Protein AF-A0A962YSL3-F1 (afdb_monomer_lite)

Secondary structure (DSSP, 8-state):
--------SS-HHHHHHHHTS-HHHHHHHHHHHHHHT--SGGGSTTTGGGHHHHHHIIIIIHHHHS--

pLDDT: mean 85.3, std 11.76, range [39.38, 95.69]

Radius of gyration: 12.09 Å; chains: 1; bounding box: 24×16×31 Å

Foldseek 3Di:
DDDQDAQFQDDVVVLCVVVVHDPVVLSVVCVVCLVVVNCPSCVPPRRVVCVVVSVVCNPPPCCVVPPD

Structure (mmCIF, N/CA/C/O backbone):
data_AF-A0A962YSL3-F1
#
_entry.id   AF-A0A962YSL3-F1
#
loop_
_atom_site.group_PDB
_atom_site.id
_atom_site.type_symbol
_atom_site.label_atom_id
_atom_site.label_alt_id
_atom_site.label_comp_id
_atom_site.label_asym_id
_atom_site.label_entity_id
_atom_site.label_seq_id
_atom_site.pdbx_PDB_ins_code
_atom_site.Cartn_x
_atom_site.Cartn_y
_atom_site.Cartn_z
_atom_site.occupancy
_atom_site.B_iso_or_equiv
_atom_site.auth_seq_id
_atom_site.auth_comp_id
_atom_site.auth_asym_id
_atom_site.auth_atom_id
_atom_site.pdbx_PDB_model_num
ATOM 1 N N . MET A 1 1 ? 12.540 -2.212 16.962 1.00 39.38 1 MET A N 1
ATOM 2 C CA . MET A 1 1 ? 12.877 -2.689 15.605 1.00 39.38 1 MET A CA 1
ATOM 3 C C . MET A 1 1 ? 11.586 -3.185 14.976 1.00 39.38 1 MET A C 1
ATOM 5 O O . MET A 1 1 ? 11.044 -4.162 15.472 1.00 39.38 1 MET A O 1
ATOM 9 N N . VAL A 1 2 ? 11.030 -2.468 13.998 1.00 49.62 2 VAL A N 1
ATOM 10 C CA . VAL A 1 2 ? 9.793 -2.887 13.315 1.00 49.62 2 VAL A CA 1
ATOM 11 C C . VAL A 1 2 ? 10.212 -3.680 12.081 1.00 49.62 2 VAL A C 1
ATOM 13 O O . VAL A 1 2 ? 10.943 -3.163 11.237 1.00 49.62 2 VAL A O 1
ATOM 16 N N . VAL A 1 3 ? 9.834 -4.955 12.017 1.00 47.03 3 VAL A N 1
ATOM 17 C CA . VAL A 1 3 ? 10.135 -5.823 10.873 1.00 47.03 3 VAL A CA 1
ATOM 18 C C . VAL A 1 3 ? 9.007 -5.665 9.858 1.00 47.03 3 VAL A C 1
ATOM 20 O O . VAL A 1 3 ? 7.868 -6.034 10.129 1.00 47.03 3 VAL A O 1
ATOM 23 N N . HIS A 1 4 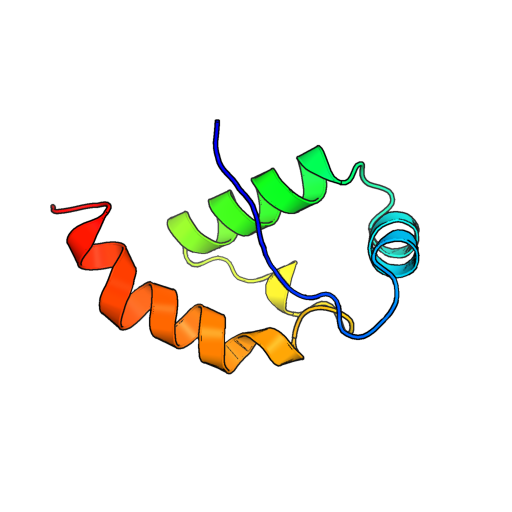? 9.324 -5.098 8.696 1.00 54.91 4 HIS A N 1
ATOM 24 C CA . HIS A 1 4 ? 8.378 -4.901 7.599 1.00 54.91 4 HIS A CA 1
ATOM 25 C C . HIS A 1 4 ? 8.539 -6.045 6.590 1.00 54.91 4 HIS A C 1
ATOM 27 O O . HIS A 1 4 ? 9.300 -5.933 5.631 1.00 54.91 4 HIS A O 1
ATOM 33 N N . CYS A 1 5 ? 7.860 -7.169 6.819 1.00 60.12 5 CYS A N 1
ATOM 34 C CA . CYS A 1 5 ? 7.828 -8.279 5.865 1.00 60.12 5 CYS A CA 1
ATOM 35 C C . CYS A 1 5 ? 6.581 -8.167 4.990 1.00 60.12 5 CYS A C 1
ATOM 37 O O . CYS A 1 5 ? 5.513 -8.640 5.362 1.00 60.12 5 CYS A O 1
ATOM 39 N N . LEU A 1 6 ? 6.723 -7.541 3.823 1.00 65.62 6 LEU A N 1
ATOM 40 C CA . LEU A 1 6 ? 5.698 -7.538 2.785 1.00 65.62 6 LEU A CA 1
ATOM 41 C C . LEU A 1 6 ? 6.326 -7.989 1.477 1.00 65.62 6 LEU A C 1
ATOM 43 O O . LEU A 1 6 ? 7.323 -7.423 1.025 1.00 65.62 6 LEU A O 1
ATOM 47 N N . GLY A 1 7 ? 5.750 -9.042 0.902 1.00 73.12 7 GLY A N 1
ATOM 48 C CA . GLY A 1 7 ? 6.205 -9.601 -0.360 1.00 73.12 7 GLY A CA 1
ATOM 49 C C . GLY A 1 7 ? 5.989 -8.592 -1.477 1.00 73.12 7 GLY A C 1
ATOM 50 O O . GLY A 1 7 ? 4.886 -8.087 -1.676 1.00 73.12 7 GLY A O 1
ATOM 51 N N . VAL A 1 8 ? 7.049 -8.274 -2.210 1.00 81.06 8 VAL A N 1
ATOM 52 C CA . VAL A 1 8 ? 6.921 -7.579 -3.491 1.00 81.06 8 VAL A CA 1
ATOM 53 C C . VAL A 1 8 ? 6.636 -8.644 -4.548 1.00 81.06 8 VAL A C 1
ATOM 55 O O . VAL A 1 8 ? 7.203 -9.730 -4.491 1.00 81.06 8 VAL A O 1
ATOM 58 N N . ARG A 1 9 ? 5.772 -8.349 -5.530 1.00 84.75 9 ARG A N 1
ATOM 59 C CA . ARG A 1 9 ? 5.360 -9.329 -6.561 1.00 84.75 9 ARG A CA 1
ATOM 60 C C . ARG A 1 9 ? 6.537 -9.905 -7.364 1.00 84.75 9 ARG A C 1
ATOM 62 O O . ARG A 1 9 ? 6.433 -10.977 -7.951 1.00 84.75 9 ARG A O 1
ATOM 69 N N . SER A 1 10 ? 7.627 -9.151 -7.438 1.00 87.88 10 SER A N 1
ATOM 70 C CA . SER A 1 10 ? 8.858 -9.506 -8.138 1.00 87.88 10 SER A CA 1
ATOM 71 C C . SER A 1 10 ? 10.064 -9.152 -7.260 1.00 87.88 10 SER A C 1
ATOM 73 O O . SER A 1 10 ? 10.088 -9.473 -6.080 1.00 87.88 10 SER A O 1
ATOM 75 N N . GLU A 1 11 ? 11.048 -8.441 -7.802 1.00 88.81 11 GLU A N 1
ATOM 76 C CA . GLU A 1 11 ? 12.208 -7.952 -7.059 1.00 88.81 11 GLU A CA 1
ATOM 77 C C . GLU A 1 11 ? 11.889 -6.652 -6.294 1.00 88.81 11 GLU A C 1
ATOM 79 O O . GLU A 1 11 ? 11.260 -5.747 -6.865 1.00 88.81 11 GLU A O 1
ATOM 84 N N . PRO A 1 12 ? 12.332 -6.511 -5.032 1.00 87.44 12 PRO A N 1
ATOM 85 C CA . PRO A 1 12 ? 12.126 -5.297 -4.243 1.00 87.44 12 PRO A CA 1
ATOM 86 C C . PRO A 1 12 ? 12.795 -4.061 -4.867 1.00 87.44 12 PRO A C 1
ATOM 88 O O . PRO A 1 12 ? 12.271 -2.951 -4.760 1.00 87.44 12 PRO A O 1
ATOM 91 N N . GLU A 1 13 ? 13.898 -4.222 -5.596 1.00 92.06 13 GLU A N 1
ATOM 92 C CA . GLU A 1 13 ? 14.601 -3.150 -6.305 1.00 92.06 13 GLU A CA 1
ATOM 93 C C . GLU A 1 13 ? 13.707 -2.451 -7.335 1.00 92.06 13 GLU A C 1
ATOM 95 O O . GLU A 1 13 ? 13.808 -1.235 -7.510 1.00 92.06 13 GLU A O 1
ATOM 100 N N . LYS A 1 14 ? 12.786 -3.180 -7.982 1.00 93.31 14 LYS A N 1
ATOM 101 C CA . LYS A 1 14 ? 11.834 -2.594 -8.942 1.00 93.31 14 LYS A CA 1
ATOM 102 C C . LYS A 1 14 ? 10.864 -1.644 -8.248 1.00 93.31 14 LYS A C 1
ATOM 104 O O . LYS A 1 14 ? 10.612 -0.553 -8.755 1.00 93.31 14 LYS A O 1
ATOM 109 N N . LEU A 1 15 ? 10.391 -2.012 -7.056 1.00 92.44 15 LEU A N 1
ATOM 110 C CA . LEU A 1 15 ? 9.571 -1.133 -6.224 1.00 92.44 15 LEU A CA 1
ATOM 111 C C . LEU A 1 15 ? 10.372 0.095 -5.777 1.00 92.44 15 LEU A C 1
ATOM 113 O O . LEU A 1 15 ? 9.903 1.218 -5.935 1.00 92.44 15 LEU A O 1
ATOM 117 N N . ARG A 1 16 ? 11.610 -0.104 -5.305 1.00 93.06 16 ARG A N 1
ATOM 118 C CA . ARG A 1 16 ? 12.517 0.988 -4.911 1.00 93.06 16 ARG A CA 1
ATOM 119 C C . ARG A 1 16 ? 12.705 2.011 -6.029 1.00 93.06 16 ARG A C 1
ATOM 121 O O . ARG A 1 16 ? 12.583 3.214 -5.803 1.00 93.06 16 ARG A O 1
ATOM 128 N N . ASN A 1 17 ? 12.989 1.522 -7.234 1.00 93.88 17 ASN A N 1
ATOM 129 C CA . ASN A 1 17 ? 13.244 2.350 -8.407 1.00 93.88 17 ASN A CA 1
ATOM 130 C C . ASN A 1 17 ? 11.975 3.064 -8.892 1.00 93.88 17 ASN A C 1
ATOM 132 O O . ASN A 1 17 ? 12.051 4.242 -9.236 1.00 93.88 17 ASN A O 1
ATOM 136 N N . SER A 1 18 ? 10.820 2.390 -8.867 1.00 94.38 18 SER A N 1
ATOM 137 C CA . SER A 1 18 ? 9.528 2.991 -9.227 1.00 94.38 18 SER A CA 1
ATOM 138 C C . SER A 1 18 ? 9.137 4.117 -8.264 1.00 94.38 18 SER A C 1
ATOM 140 O O . SER A 1 18 ? 8.813 5.228 -8.684 1.00 94.38 18 SER A O 1
ATOM 142 N N . CYS A 1 19 ? 9.250 3.869 -6.956 1.00 92.75 19 CYS A N 1
ATOM 143 C CA . CYS A 1 19 ? 8.892 4.840 -5.924 1.00 92.75 19 CYS A CA 1
ATOM 144 C C . CYS A 1 19 ? 9.932 5.954 -5.746 1.00 92.75 19 CYS A C 1
ATOM 146 O O . CYS A 1 19 ? 9.618 6.975 -5.140 1.00 92.75 19 CYS A O 1
ATOM 148 N N . LYS A 1 20 ? 11.164 5.770 -6.246 1.00 95.69 20 LYS A N 1
ATOM 149 C CA . LYS A 1 20 ? 12.313 6.670 -6.023 1.00 95.69 20 LYS A CA 1
ATOM 150 C C . LYS A 1 20 ? 12.563 6.950 -4.532 1.00 95.69 20 LYS A C 1
ATOM 152 O O . LYS A 1 20 ? 12.901 8.064 -4.142 1.00 95.69 20 LYS A O 1
ATOM 157 N N . MET A 1 21 ? 12.389 5.927 -3.699 1.00 93.19 21 MET A N 1
ATOM 158 C CA . MET A 1 21 ? 12.499 5.988 -2.236 1.00 93.19 21 MET A CA 1
ATOM 159 C C . MET A 1 21 ? 13.473 4.924 -1.732 1.00 93.19 21 MET A C 1
ATOM 161 O O . MET A 1 21 ? 13.710 3.932 -2.416 1.00 93.19 21 MET A O 1
ATOM 165 N N . SER A 1 22 ? 14.028 5.092 -0.529 1.00 92.88 22 SER A N 1
ATOM 166 C CA . SER A 1 22 ? 14.752 3.999 0.132 1.00 92.88 22 SER A CA 1
ATOM 167 C C . SER A 1 22 ? 13.773 2.908 0.589 1.00 92.88 22 SER A C 1
ATOM 169 O O . SER A 1 22 ? 12.577 3.159 0.756 1.00 92.88 22 SER A O 1
ATOM 171 N N . PHE A 1 23 ? 14.272 1.692 0.827 1.00 90.06 23 PHE A N 1
ATOM 172 C CA . PHE A 1 23 ? 13.445 0.613 1.382 1.00 90.06 2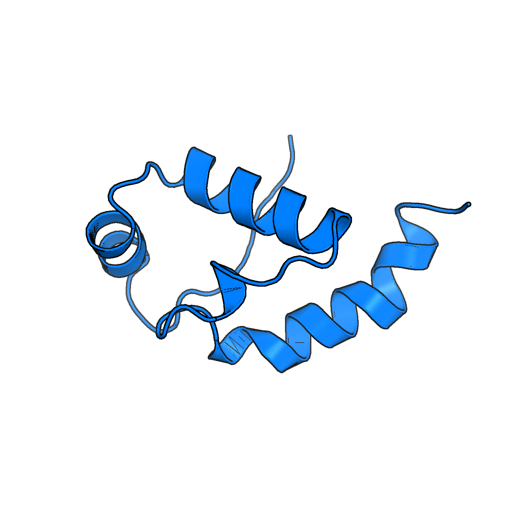3 PHE A CA 1
ATOM 173 C C . PHE A 1 23 ? 12.853 0.973 2.746 1.00 90.06 23 PHE A C 1
ATOM 175 O O . PHE A 1 23 ? 11.700 0.655 3.019 1.00 90.06 23 PHE A O 1
ATOM 182 N N . GLU A 1 24 ? 13.620 1.678 3.575 1.00 89.94 24 GLU A N 1
ATOM 183 C CA . GLU A 1 24 ? 13.162 2.158 4.876 1.00 89.94 24 GLU A CA 1
ATOM 184 C C . GLU A 1 24 ? 12.008 3.156 4.731 1.00 89.94 24 GLU A C 1
ATOM 186 O O . GLU A 1 24 ? 10.982 3.016 5.392 1.00 89.94 24 GLU A O 1
ATOM 191 N N . THR A 1 25 ? 12.125 4.121 3.813 1.00 93.00 25 THR A N 1
ATOM 192 C CA . THR A 1 25 ? 11.045 5.075 3.531 1.00 93.00 25 THR A CA 1
ATOM 193 C C . THR A 1 25 ? 9.792 4.365 3.021 1.00 93.00 25 THR A C 1
ATOM 195 O O . THR A 1 25 ? 8.693 4.700 3.458 1.00 93.00 25 THR A O 1
ATOM 198 N N . ILE A 1 26 ? 9.939 3.362 2.149 1.00 92.50 26 ILE A N 1
ATOM 199 C CA . ILE A 1 26 ? 8.816 2.545 1.665 1.00 92.50 26 ILE A CA 1
ATOM 200 C C . ILE A 1 26 ? 8.141 1.813 2.830 1.00 92.50 26 ILE A C 1
ATOM 202 O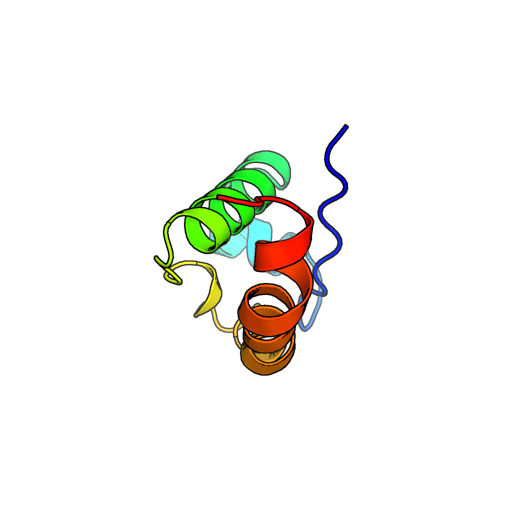 O . ILE A 1 26 ? 6.927 1.923 2.983 1.00 92.50 26 ILE A O 1
ATOM 206 N N . GLY A 1 27 ? 8.907 1.119 3.677 1.00 89.88 27 GLY A N 1
ATOM 207 C CA . GLY A 1 27 ? 8.371 0.394 4.833 1.00 89.88 27 GLY A CA 1
ATOM 208 C C . GLY A 1 27 ? 7.622 1.310 5.801 1.00 89.88 27 GLY A C 1
ATOM 209 O O . GLY A 1 27 ? 6.469 1.040 6.133 1.00 89.88 27 GLY A O 1
ATOM 210 N N . ASN A 1 28 ? 8.231 2.443 6.165 1.00 90.75 28 ASN A N 1
ATOM 211 C CA . ASN A 1 28 ? 7.608 3.441 7.036 1.00 90.75 28 ASN A CA 1
ATOM 212 C C . ASN A 1 28 ? 6.333 4.033 6.418 1.00 90.75 28 ASN A C 1
ATOM 214 O O . ASN A 1 28 ? 5.341 4.218 7.121 1.00 90.75 28 ASN A O 1
ATOM 218 N N . THR A 1 29 ? 6.330 4.287 5.105 1.00 92.25 29 THR A N 1
ATOM 219 C CA . THR A 1 29 ? 5.141 4.785 4.396 1.00 92.25 29 THR A CA 1
ATOM 220 C C . THR A 1 29 ? 4.018 3.755 4.439 1.00 92.25 29 THR A C 1
ATOM 222 O O . THR A 1 29 ? 2.902 4.093 4.812 1.00 92.25 29 THR A O 1
ATOM 225 N N . LEU A 1 30 ? 4.303 2.486 4.134 1.00 90.81 30 LEU A N 1
ATOM 226 C CA . LEU A 1 30 ? 3.298 1.418 4.169 1.00 90.81 30 LEU A CA 1
ATOM 227 C C . LEU A 1 30 ? 2.718 1.213 5.572 1.00 90.81 30 LEU A C 1
ATOM 229 O O . LEU A 1 30 ? 1.505 1.041 5.709 1.00 90.81 30 LEU A O 1
ATOM 233 N N . ALA A 1 31 ? 3.561 1.267 6.606 1.00 86.31 31 ALA A N 1
ATOM 234 C CA . ALA A 1 31 ? 3.133 1.169 7.997 1.00 86.31 31 ALA A CA 1
ATOM 235 C C . ALA A 1 31 ? 2.233 2.348 8.405 1.00 86.31 31 ALA A C 1
ATOM 237 O O . ALA A 1 31 ? 1.170 2.131 8.989 1.00 86.31 31 ALA A O 1
ATOM 238 N N . ALA A 1 32 ? 2.613 3.580 8.048 1.00 88.31 32 ALA A N 1
ATOM 239 C CA . ALA A 1 32 ? 1.805 4.772 8.306 1.00 88.31 32 ALA A CA 1
ATOM 240 C C . ALA A 1 32 ? 0.461 4.718 7.561 1.00 88.31 32 ALA A C 1
ATOM 242 O O . ALA A 1 32 ? -0.589 4.937 8.159 1.00 88.31 32 ALA A O 1
ATOM 243 N N . GLU A 1 33 ? 0.468 4.339 6.281 1.00 89.75 33 GLU A N 1
ATOM 244 C CA . GLU A 1 33 ? -0.751 4.150 5.490 1.00 89.75 33 GLU A CA 1
ATOM 245 C C . GLU A 1 33 ? -1.678 3.084 6.092 1.00 89.75 33 GLU A C 1
ATOM 247 O O . GLU A 1 33 ? -2.897 3.263 6.090 1.00 89.75 33 GLU A O 1
ATOM 252 N N . CYS A 1 34 ? -1.110 2.006 6.647 1.00 84.81 34 CYS A N 1
ATOM 253 C CA . CYS A 1 34 ? -1.853 0.968 7.361 1.00 84.81 34 CYS A CA 1
ATOM 254 C C . CYS A 1 34 ? -2.498 1.510 8.649 1.00 84.81 34 CYS A C 1
ATOM 256 O O . CYS A 1 34 ? -3.682 1.284 8.905 1.00 84.81 34 CYS A O 1
ATOM 258 N N . ALA A 1 35 ? -1.755 2.291 9.438 1.00 83.44 35 ALA A N 1
ATOM 259 C CA . ALA A 1 35 ? -2.256 2.904 10.664 1.00 83.44 35 ALA A CA 1
ATOM 260 C C . ALA A 1 35 ? -3.341 3.968 10.396 1.00 83.44 35 ALA A C 1
ATOM 262 O O . ALA A 1 35 ? -4.348 4.013 11.105 1.00 83.44 35 ALA A O 1
ATOM 263 N N . GLU A 1 36 ? -3.183 4.779 9.350 1.00 86.94 36 GLU A N 1
ATOM 264 C CA . GLU A 1 36 ? -4.089 5.884 9.006 1.00 86.94 36 GLU A CA 1
ATOM 265 C C . GLU A 1 36 ? -5.271 5.479 8.111 1.00 86.94 36 GLU A C 1
ATOM 267 O O . GLU A 1 36 ? -6.164 6.292 7.871 1.00 86.94 36 GLU A O 1
ATOM 272 N N . GLY A 1 37 ? -5.279 4.255 7.579 1.00 83.75 37 GLY A N 1
ATOM 273 C CA . GLY A 1 37 ? -6.299 3.801 6.631 1.00 83.75 37 GLY A CA 1
ATOM 274 C C . GLY A 1 37 ? -6.195 4.450 5.245 1.00 83.75 37 GLY A C 1
ATOM 275 O O . GLY A 1 37 ? -7.196 4.593 4.543 1.00 83.75 37 GLY A O 1
ATOM 276 N N . LYS A 1 38 ? -4.993 4.883 4.845 1.00 87.31 38 LYS A N 1
ATOM 277 C CA . LYS A 1 38 ? -4.734 5.611 3.591 1.00 87.31 38 LYS A CA 1
ATOM 278 C C . LYS A 1 38 ? -3.883 4.781 2.637 1.00 87.31 38 LYS A C 1
ATOM 280 O O . LYS A 1 38 ? -2.714 5.066 2.454 1.00 87.31 38 LYS A O 1
ATOM 285 N N . TYR A 1 39 ? -4.466 3.790 1.978 1.00 90.12 39 TYR A N 1
ATOM 286 C CA . TYR A 1 39 ? -3.732 2.799 1.176 1.00 90.12 39 TYR A CA 1
ATOM 287 C C . TYR A 1 39 ? -3.352 3.297 -0.236 1.00 90.12 39 TYR A C 1
ATOM 289 O O . TYR A 1 39 ? -3.902 2.816 -1.228 1.00 90.12 39 TYR A O 1
ATOM 297 N N . ARG A 1 40 ? -2.475 4.304 -0.371 1.00 93.25 40 ARG A N 1
ATOM 298 C CA . ARG A 1 40 ? -2.059 4.823 -1.693 1.00 93.25 40 ARG A CA 1
ATOM 299 C C . ARG A 1 40 ? -0.899 4.018 -2.259 1.00 93.25 40 ARG A C 1
ATOM 301 O O . ARG A 1 40 ? -1.026 3.474 -3.352 1.00 93.25 40 ARG A O 1
ATOM 308 N N . LEU A 1 41 ? 0.204 3.913 -1.522 1.00 94.12 41 LEU A N 1
ATOM 309 C CA . LEU A 1 41 ? 1.375 3.138 -1.928 1.00 94.12 41 LEU A CA 1
ATOM 310 C C . LEU A 1 41 ? 1.050 1.642 -2.016 1.00 94.12 41 LEU A C 1
ATOM 312 O O . LEU A 1 41 ? 1.524 0.958 -2.918 1.00 94.12 41 LEU A O 1
ATOM 316 N N . TRP A 1 42 ? 0.155 1.156 -1.157 1.00 92.50 42 TRP A N 1
ATOM 317 C CA . TRP A 1 42 ? -0.388 -0.205 -1.219 1.00 92.50 42 TRP A CA 1
ATOM 318 C C . TRP A 1 42 ? -1.038 -0.571 -2.564 1.00 92.50 42 TRP A C 1
ATOM 320 O O . TRP A 1 42 ? -1.014 -1.736 -2.950 1.00 92.50 42 TRP A O 1
ATOM 330 N N . LYS A 1 43 ? -1.571 0.409 -3.308 1.00 93.19 43 LYS A N 1
ATOM 331 C CA . LYS A 1 43 ? -2.179 0.202 -4.637 1.00 93.19 43 LYS A CA 1
ATOM 332 C C . LYS A 1 43 ? -1.162 0.163 -5.778 1.00 93.19 43 LYS A C 1
ATOM 334 O O . LYS A 1 43 ? -1.551 -0.016 -6.929 1.00 93.19 43 LYS A O 1
ATOM 339 N N . HIS A 1 44 ? 0.127 0.341 -5.490 1.00 94.38 44 HIS A N 1
ATOM 340 C CA . HIS A 1 44 ? 1.179 0.200 -6.490 1.00 94.38 44 HIS A CA 1
ATOM 341 C C . HIS A 1 44 ? 1.138 -1.205 -7.111 1.00 94.38 44 HIS A C 1
ATOM 343 O O . HIS A 1 44 ? 0.933 -2.187 -6.404 1.00 94.38 44 HIS A O 1
ATOM 349 N N . GLU A 1 45 ? 1.387 -1.338 -8.415 1.00 94.50 45 GLU A N 1
ATOM 350 C CA . GLU A 1 45 ? 1.233 -2.605 -9.158 1.00 94.50 45 GLU A CA 1
ATOM 351 C C . GLU A 1 45 ? 2.019 -3.791 -8.558 1.00 94.50 45 GLU A C 1
ATOM 353 O O . GLU A 1 45 ? 1.582 -4.942 -8.598 1.00 94.50 45 GLU A O 1
ATOM 358 N N . LEU A 1 46 ? 3.174 -3.500 -7.953 1.00 93.81 46 LEU A N 1
ATOM 359 C CA . LEU A 1 46 ? 4.039 -4.489 -7.302 1.00 93.81 46 LEU A CA 1
ATOM 360 C C . LEU A 1 46 ? 3.605 -4.856 -5.874 1.00 93.81 46 LEU A C 1
ATOM 362 O O . LEU A 1 46 ? 4.141 -5.813 -5.318 1.00 93.81 46 LEU A O 1
ATOM 3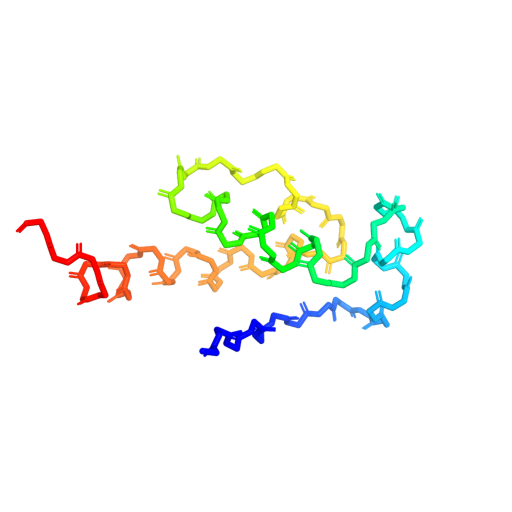66 N N . LEU A 1 47 ? 2.655 -4.120 -5.291 1.00 93.00 47 LEU A N 1
ATOM 367 C CA . LEU A 1 47 ? 2.166 -4.275 -3.916 1.00 93.00 47 LEU A CA 1
ATOM 368 C C . LEU A 1 47 ? 0.677 -4.624 -3.836 1.00 93.00 47 LEU A C 1
ATOM 370 O O . LEU A 1 47 ? 0.282 -5.265 -2.870 1.00 93.00 47 LEU A O 1
ATOM 374 N N . ALA A 1 48 ? -0.121 -4.283 -4.851 1.00 92.50 48 ALA A N 1
ATOM 375 C CA . ALA A 1 48 ? -1.577 -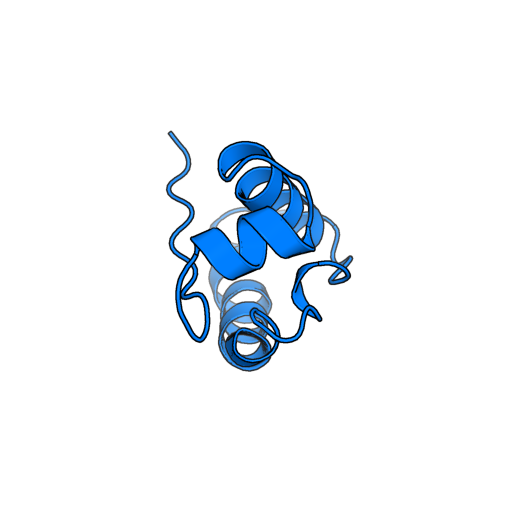4.437 -4.854 1.00 92.50 48 ALA A CA 1
ATOM 376 C C . ALA A 1 48 ? -2.049 -5.882 -4.618 1.00 92.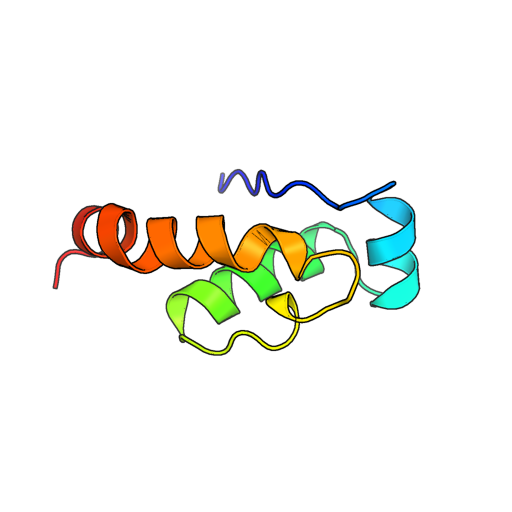50 48 ALA A C 1
ATOM 378 O O . ALA A 1 48 ? -3.115 -6.107 -4.058 1.00 92.50 48 ALA A O 1
ATOM 379 N N . HIS A 1 49 ? -1.232 -6.877 -4.973 1.00 90.56 49 HIS A N 1
ATOM 380 C CA . HIS A 1 49 ? -1.516 -8.285 -4.680 1.00 90.56 49 HIS A CA 1
ATOM 381 C C . HIS A 1 49 ? -1.597 -8.606 -3.173 1.00 90.56 49 HIS A C 1
ATOM 383 O O . HIS A 1 49 ? -2.184 -9.618 -2.803 1.00 90.56 49 HIS A O 1
ATOM 389 N N . ASN A 1 50 ? -1.047 -7.749 -2.305 1.00 89.94 50 ASN A N 1
ATOM 390 C CA . ASN A 1 50 ? -1.123 -7.890 -0.851 1.00 89.94 50 ASN A CA 1
ATOM 391 C C . ASN A 1 50 ? -2.453 -7.391 -0.262 1.00 89.94 50 ASN A C 1
ATOM 393 O O . ASN A 1 50 ? -2.602 -7.410 0.953 1.00 89.94 50 ASN A O 1
ATOM 397 N N . GLU A 1 51 ? -3.416 -6.931 -1.066 1.00 90.06 51 GLU A N 1
ATOM 398 C CA . GLU A 1 51 ? -4.674 -6.349 -0.569 1.00 90.06 51 GLU A CA 1
ATOM 399 C C . GLU A 1 51 ? -5.448 -7.287 0.372 1.00 90.06 51 GLU A C 1
ATOM 401 O O . GLU A 1 51 ? -5.963 -6.845 1.403 1.00 90.06 51 GLU A O 1
ATOM 406 N N . ALA A 1 52 ? -5.479 -8.587 0.064 1.00 89.38 52 ALA A N 1
ATOM 407 C CA . ALA A 1 52 ? -6.116 -9.584 0.922 1.00 89.38 52 ALA A CA 1
ATOM 408 C C . ALA A 1 52 ? -5.429 -9.675 2.295 1.00 89.38 52 ALA A C 1
ATOM 410 O O . ALA A 1 52 ? -6.098 -9.712 3.327 1.00 89.38 52 ALA A O 1
ATOM 411 N N . GLU A 1 53 ? -4.095 -9.645 2.315 1.00 87.94 53 GLU A N 1
ATOM 412 C CA . GLU A 1 53 ? -3.324 -9.709 3.555 1.00 87.94 53 GLU A CA 1
ATOM 413 C C . GLU A 1 53 ? -3.402 -8.402 4.343 1.00 87.94 53 GLU A C 1
ATOM 415 O O . GLU A 1 53 ? -3.588 -8.421 5.556 1.00 87.94 53 GLU A O 1
ATOM 420 N N . LEU A 1 54 ? -3.349 -7.257 3.664 1.00 88.62 54 LEU A N 1
ATOM 421 C CA . LEU A 1 54 ? -3.589 -5.955 4.276 1.00 88.62 54 LEU A CA 1
ATOM 422 C C . LEU A 1 54 ? -4.959 -5.924 4.967 1.00 88.62 54 LEU A C 1
ATOM 424 O O . LEU A 1 54 ? -5.055 -5.512 6.121 1.00 88.62 54 LEU A O 1
ATOM 428 N N . SER A 1 55 ? -6.001 -6.417 4.294 1.00 89.00 55 SER A N 1
ATOM 429 C CA . SER A 1 55 ? -7.350 -6.519 4.861 1.00 89.00 55 SER A CA 1
ATOM 430 C C . SER A 1 55 ? -7.376 -7.410 6.105 1.00 89.00 55 SER A C 1
ATOM 432 O O . SER A 1 55 ? -7.929 -7.012 7.130 1.00 89.00 55 SER A O 1
ATOM 434 N N . ARG A 1 56 ? -6.715 -8.573 6.057 1.00 88.88 56 ARG A N 1
ATOM 435 C CA . ARG A 1 56 ? -6.587 -9.480 7.205 1.00 88.88 56 ARG A CA 1
ATOM 436 C C . ARG A 1 56 ? -5.876 -8.815 8.388 1.00 88.88 56 ARG A C 1
ATOM 438 O O . ARG A 1 56 ? -6.354 -8.892 9.515 1.00 88.88 56 ARG A O 1
ATOM 445 N N . LEU A 1 57 ? -4.766 -8.111 8.150 1.00 85.88 57 LEU A N 1
ATOM 446 C CA . LEU A 1 57 ? -4.032 -7.393 9.199 1.00 85.88 57 LEU A CA 1
ATOM 447 C C . LEU A 1 57 ? -4.892 -6.308 9.861 1.00 85.88 57 LEU A C 1
ATOM 449 O O . LEU A 1 57 ? -4.834 -6.128 11.077 1.00 85.88 57 LEU A O 1
ATOM 453 N N . LEU A 1 58 ? -5.709 -5.598 9.086 1.00 85.06 58 LEU A N 1
ATOM 454 C CA . LEU A 1 58 ? -6.584 -4.548 9.608 1.00 85.06 58 LEU A CA 1
ATOM 455 C C . LEU A 1 58 ? -7.729 -5.095 10.464 1.00 85.06 58 LEU A C 1
ATOM 457 O O . LEU A 1 58 ? -8.082 -4.464 11.456 1.00 85.06 58 LEU A O 1
ATOM 461 N N . ILE A 1 59 ? -8.301 -6.237 10.081 1.00 88.50 59 ILE A N 1
ATOM 462 C CA . ILE A 1 59 ? -9.432 -6.853 10.785 1.00 88.50 59 ILE A CA 1
ATOM 463 C C . ILE A 1 59 ? -8.946 -7.611 12.023 1.00 88.50 59 ILE A C 1
ATOM 465 O O . ILE A 1 59 ? -9.472 -7.404 13.114 1.00 88.50 59 ILE A O 1
ATOM 469 N N . ASP A 1 60 ? -7.920 -8.449 11.869 1.00 89.00 60 ASP A N 1
ATOM 470 C CA . ASP A 1 60 ? -7.556 -9.436 12.889 1.00 89.00 60 ASP A CA 1
ATOM 471 C C . ASP A 1 60 ? -6.407 -8.970 13.790 1.00 89.00 60 ASP A C 1
ATOM 473 O O . ASP A 1 60 ? -6.344 -9.329 14.964 1.00 89.00 60 ASP A O 1
ATOM 477 N N . VAL A 1 61 ? -5.465 -8.187 13.251 1.00 84.88 61 VAL A N 1
ATOM 478 C CA . VAL A 1 61 ? -4.214 -7.848 13.956 1.00 84.88 61 VAL A CA 1
ATOM 479 C C . VAL A 1 61 ? -4.264 -6.454 14.570 1.00 84.88 61 VAL A C 1
ATOM 481 O O . VAL A 1 61 ? -3.815 -6.263 15.701 1.00 84.88 61 VAL A O 1
ATOM 484 N N . ARG A 1 62 ? -4.828 -5.469 13.865 1.00 83.00 62 ARG A N 1
ATOM 485 C CA . ARG A 1 62 ? -4.914 -4.085 14.351 1.00 83.00 62 ARG A CA 1
ATOM 486 C C . ARG A 1 62 ? -5.605 -3.972 15.719 1.00 83.00 62 ARG A C 1
ATOM 488 O O . ARG A 1 62 ? -5.026 -3.288 16.561 1.00 83.00 62 ARG A O 1
ATOM 495 N N . PRO A 1 63 ? -6.754 -4.629 15.993 1.00 86.06 63 PRO A N 1
ATOM 496 C CA . PRO A 1 63 ? -7.407 -4.524 17.303 1.00 86.06 63 PRO A CA 1
ATOM 497 C C . PRO A 1 63 ? -6.560 -5.088 18.448 1.00 86.06 63 PRO A C 1
ATOM 499 O O . PRO A 1 63 ? -6.681 -4.643 19.584 1.00 86.06 63 PRO A O 1
ATOM 502 N N . PHE A 1 64 ? -5.693 -6.058 18.149 1.00 84.88 64 PHE A N 1
ATOM 503 C CA . PHE A 1 64 ? -4.793 -6.660 19.126 1.00 84.88 64 PHE A CA 1
ATOM 504 C C . PHE A 1 64 ? -3.554 -5.794 19.399 1.00 84.88 64 PHE A C 1
ATOM 506 O O . PHE A 1 64 ? -3.149 -5.655 20.549 1.00 84.88 64 PHE A O 1
ATOM 513 N N . LEU A 1 65 ? -2.938 -5.217 18.358 1.00 78.56 65 LEU A N 1
ATOM 514 C CA . LEU A 1 65 ? -1.720 -4.402 18.501 1.00 78.56 65 LEU A CA 1
ATOM 515 C C . LEU A 1 65 ? -1.996 -2.973 18.980 1.00 78.56 65 LEU A C 1
ATOM 517 O O . LEU A 1 65 ? -1.143 -2.375 19.634 1.00 78.56 65 LEU A O 1
ATOM 521 N N . PHE A 1 66 ? -3.166 -2.429 18.648 1.00 77.38 66 PHE A N 1
ATOM 522 C CA . PHE A 1 66 ? -3.595 -1.084 19.026 1.00 77.38 66 PHE A CA 1
ATOM 523 C C . PHE A 1 66 ? -4.963 -1.147 19.716 1.00 77.38 66 PHE A C 1
ATOM 525 O O . PHE A 1 66 ? -5.954 -0.677 19.148 1.00 77.38 66 PHE A O 1
ATOM 532 N N . PRO A 1 67 ? -5.041 -1.762 20.911 1.00 71.31 67 PRO A N 1
ATOM 533 C CA . PRO A 1 67 ? -6.263 -1.751 21.695 1.00 71.31 67 PRO A CA 1
ATOM 534 C C . PRO A 1 67 ? -6.595 -0.299 22.062 1.00 71.31 67 PRO A C 1
ATOM 536 O O . PRO A 1 67 ? -5.738 0.436 22.554 1.00 71.31 67 PRO A O 1
ATOM 539 N N . SER A 1 68 ? -7.821 0.111 21.737 1.00 66.94 68 SER A N 1
ATOM 540 C CA . SER A 1 68 ? -8.411 1.409 22.094 1.00 66.94 68 SER A CA 1
ATOM 541 C C . SER A 1 68 ? -8.515 1.604 23.599 1.00 66.94 68 SER A C 1
ATOM 543 O O . SER A 1 68 ? -8.924 0.618 24.256 1.00 66.94 68 SER A O 1
#

Sequence (68 aa):
MVVHCLGVRSEPEKLRNSCKMSFETIGNTLAAECAEGKYRLWKHELLAHNEAELSRLLIDVRPFLFPS